Protein AF-A0A5J6Z3A4-F1 (afdb_monomer)

Sequence (176 aa):
MLNGNFHPLHFLWVVFILVLIPTVVVYILINRLPDEKGNNSRLSYRDPIVSFLLGLLSAAVWLSWSPRSNIETFFLRGAPNNFPEWQIICCGIFLIIGSSIIAYVNSESVKESLIISLLTGSGFSAAFAVDASFGTSSQEGIGVVFAFAGVTLLCIPLNLLSVAIRRIANRRNPTK

pLDDT: mean 83.87, std 12.37, range [37.44, 96.62]

Foldseek 3Di:
DQPFDQDVVQLVVLLVPQQVVVLVVVLVVLVPDDWDPPDPDDFDPVLLVQLLVLLQVLCCVLFCAAPVGDNVCCNRQNTDPDHDPVSVVVSLVS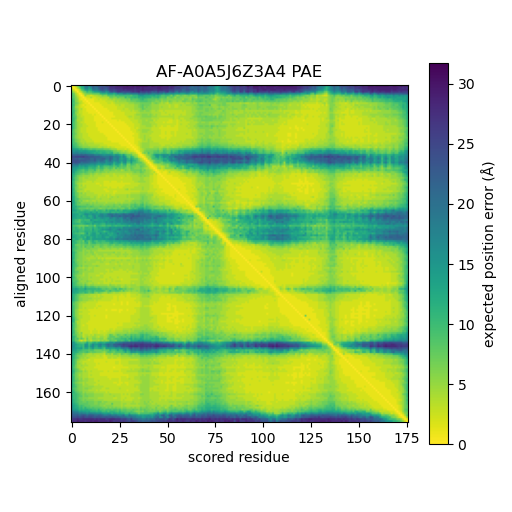NLVSLLVSLLPGPQDLSVSLSSLQSSLSSNLSNLSSRVRRDDDDPSSVVSNCSNVVSSVSNNVSSVVSNVVSVVVCVVCVPD

Solvent-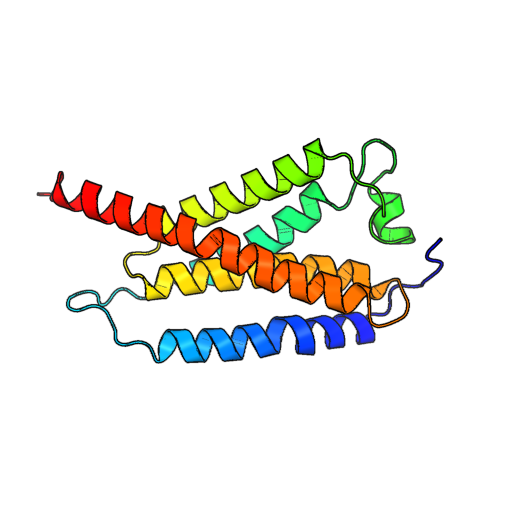accessible surface area (backbone atoms only — not comparable to full-atom values): 9216 Å² total; per-residue (Å²): 134,56,88,35,76,79,36,68,69,56,27,53,50,46,34,45,62,65,30,47,48,54,50,52,53,51,53,51,54,52,70,69,51,82,77,61,90,93,60,86,82,69,76,56,83,60,53,55,52,52,27,20,48,47,20,24,46,35,41,51,70,46,50,39,48,46,103,89,42,59,53,70,52,24,79,68,45,31,54,71,96,72,72,60,68,70,49,56,50,50,33,52,51,51,44,48,51,53,51,24,49,52,18,37,77,67,28,92,47,73,63,47,20,47,51,39,17,46,28,21,7,36,18,29,13,47,41,42,25,57,43,47,19,27,62,86,72,70,63,47,59,50,50,23,45,49,39,26,50,50,42,18,65,59,32,36,64,49,14,48,47,28,32,51,51,47,53,52,51,46,69,75,53,66,82,126

Structure (mmCIF, N/CA/C/O backbone):
data_AF-A0A5J6Z3A4-F1
#
_entry.id   AF-A0A5J6Z3A4-F1
#
loop_
_atom_site.group_PDB
_atom_site.id
_atom_site.type_symbol
_atom_site.label_atom_id
_atom_site.label_alt_id
_atom_site.label_comp_id
_atom_site.label_asym_id
_atom_site.label_entity_id
_atom_site.label_seq_id
_atom_site.pdbx_PDB_ins_code
_atom_site.Cartn_x
_atom_site.Cartn_y
_atom_site.Cartn_z
_atom_site.occupancy
_atom_site.B_iso_or_equiv
_atom_site.auth_seq_id
_atom_site.auth_comp_id
_atom_site.auth_asym_id
_atom_site.auth_atom_id
_atom_site.pdbx_PDB_model_num
ATOM 1 N N . MET A 1 1 ? 21.712 -0.498 -19.661 1.00 37.44 1 MET A N 1
ATOM 2 C CA . MET A 1 1 ? 20.952 0.246 -20.686 1.00 37.44 1 MET A CA 1
ATOM 3 C C . MET A 1 1 ? 19.783 -0.637 -21.083 1.00 37.44 1 MET A C 1
ATOM 5 O O . MET A 1 1 ? 20.014 -1.631 -21.757 1.00 37.44 1 MET A O 1
ATOM 9 N N . LEU A 1 2 ? 18.580 -0.356 -20.577 1.00 46.09 2 LEU A N 1
ATOM 10 C CA . LEU A 1 2 ? 17.362 -1.081 -20.943 1.00 46.09 2 LEU A CA 1
ATOM 11 C C . LEU A 1 2 ? 16.874 -0.529 -22.292 1.00 46.09 2 LEU A C 1
ATOM 13 O O . LEU A 1 2 ? 16.295 0.549 -22.359 1.00 46.09 2 LEU A O 1
ATOM 17 N N . ASN A 1 3 ? 17.205 -1.227 -23.379 1.00 47.31 3 ASN A N 1
ATOM 18 C CA . ASN A 1 3 ? 16.565 -1.048 -24.683 1.00 47.31 3 ASN A CA 1
ATOM 19 C C . ASN A 1 3 ? 15.388 -2.030 -24.736 1.00 47.31 3 ASN A C 1
ATOM 21 O O . ASN A 1 3 ? 15.521 -3.116 -25.295 1.00 47.31 3 ASN A O 1
ATOM 25 N N . GLY A 1 4 ? 14.272 -1.691 -24.098 1.00 56.97 4 GLY A N 1
ATOM 26 C CA . GLY A 1 4 ? 13.073 -2.524 -24.092 1.00 56.97 4 GLY A CA 1
ATOM 27 C C . GLY A 1 4 ? 11.859 -1.686 -24.448 1.00 56.97 4 GLY A C 1
ATOM 28 O O . GLY A 1 4 ? 11.560 -0.713 -23.763 1.00 56.97 4 GLY A O 1
ATOM 29 N N . ASN A 1 5 ? 11.163 -2.044 -25.527 1.00 71.38 5 ASN A N 1
ATOM 30 C CA . ASN A 1 5 ? 9.813 -1.534 -25.759 1.00 71.38 5 ASN A CA 1
ATOM 31 C C . ASN A 1 5 ? 8.930 -1.969 -24.579 1.00 71.38 5 ASN A C 1
ATOM 33 O O . ASN A 1 5 ? 9.046 -3.104 -24.128 1.00 71.38 5 ASN A O 1
ATOM 37 N N . PHE A 1 6 ? 8.040 -1.103 -24.091 1.00 76.31 6 PHE A N 1
ATOM 38 C CA . PHE A 1 6 ? 7.112 -1.471 -23.018 1.00 76.31 6 PHE A CA 1
ATOM 39 C C . PHE A 1 6 ? 6.302 -2.721 -23.405 1.00 76.31 6 PHE A C 1
ATOM 41 O O . PHE A 1 6 ? 5.645 -2.740 -24.450 1.00 76.31 6 PHE A O 1
ATOM 48 N N . HIS A 1 7 ? 6.331 -3.758 -22.564 1.00 82.56 7 HIS A N 1
ATOM 49 C CA . HIS A 1 7 ? 5.622 -5.014 -22.808 1.00 82.56 7 HIS A CA 1
ATOM 50 C C . HIS A 1 7 ? 4.308 -5.078 -22.000 1.00 82.56 7 HIS A C 1
ATOM 52 O O . HIS A 1 7 ? 4.308 -5.562 -20.866 1.00 82.56 7 HIS A O 1
ATOM 58 N N . PRO A 1 8 ? 3.150 -4.665 -22.562 1.00 82.56 8 PRO A N 1
ATOM 59 C CA . PRO A 1 8 ? 1.899 -4.535 -21.805 1.00 82.56 8 PRO A CA 1
ATOM 60 C C . PRO A 1 8 ? 1.376 -5.868 -21.259 1.00 82.56 8 PRO A C 1
ATOM 62 O O . PRO A 1 8 ? 0.814 -5.918 -20.170 1.00 82.56 8 PRO A O 1
ATOM 65 N N . LEU A 1 9 ? 1.575 -6.969 -21.987 1.00 85.25 9 LEU A N 1
ATOM 66 C CA . LEU A 1 9 ? 1.166 -8.291 -21.515 1.00 85.25 9 LEU A CA 1
ATOM 67 C C . LEU A 1 9 ? 2.023 -8.750 -20.325 1.00 85.25 9 LEU A C 1
ATOM 69 O O . LEU A 1 9 ? 1.495 -9.344 -19.390 1.00 85.25 9 LEU A O 1
ATOM 73 N N . HIS A 1 10 ? 3.325 -8.445 -20.341 1.00 83.75 10 HIS A N 1
ATOM 74 C CA . HIS A 1 10 ? 4.226 -8.747 -19.229 1.00 83.75 10 HIS A CA 1
ATOM 75 C C . HIS A 1 10 ? 3.849 -7.924 -17.994 1.00 83.75 10 HIS A C 1
ATOM 77 O O . HIS A 1 10 ? 3.689 -8.493 -16.919 1.00 83.75 10 HIS A O 1
ATOM 83 N N . PHE A 1 11 ? 3.578 -6.626 -18.173 1.00 85.38 11 PHE A N 1
ATOM 84 C CA . PHE A 1 11 ? 3.047 -5.752 -17.126 1.00 85.38 11 PHE A CA 1
ATOM 85 C C . PHE A 1 11 ? 1.804 -6.343 -16.452 1.00 85.38 11 PHE A C 1
ATOM 87 O O . PHE A 1 11 ? 1.770 -6.506 -15.232 1.00 85.38 11 PHE A O 1
ATOM 94 N N . LEU A 1 12 ? 0.795 -6.713 -17.250 1.00 88.19 12 LEU A N 1
ATOM 95 C CA . LEU A 1 12 ? -0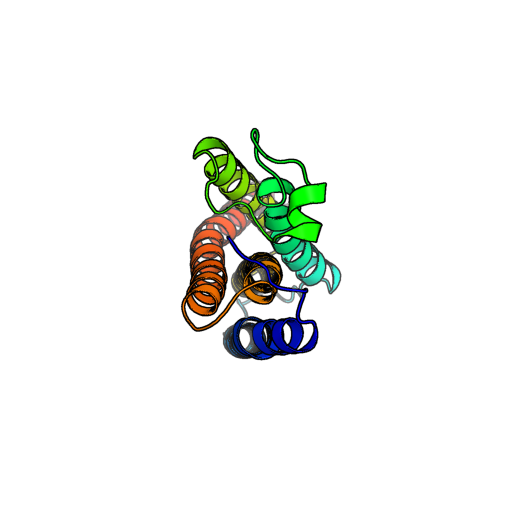.450 -7.284 -16.733 1.00 88.19 12 LEU A CA 1
ATOM 96 C C . LEU A 1 12 ? -0.202 -8.582 -15.960 1.00 88.19 12 LEU A C 1
ATOM 98 O O . LEU A 1 12 ? -0.787 -8.771 -14.896 1.00 88.19 12 LEU A O 1
ATOM 102 N N . TRP A 1 13 ? 0.688 -9.449 -16.449 1.00 88.25 13 TRP A N 1
ATOM 103 C CA . TRP A 1 13 ? 1.049 -10.689 -15.760 1.00 88.25 13 TRP A CA 1
ATOM 104 C C . TRP A 1 13 ? 1.783 -10.453 -14.440 1.00 88.25 13 TRP A C 1
ATOM 106 O O . TRP A 1 13 ? 1.456 -11.098 -13.444 1.00 88.25 13 TRP A O 1
ATOM 116 N N . VAL A 1 14 ? 2.736 -9.520 -14.406 1.00 87.25 14 VAL A N 1
ATOM 117 C CA . VAL A 1 14 ? 3.483 -9.164 -13.192 1.00 87.25 14 VAL A CA 1
ATOM 118 C C . VAL A 1 14 ? 2.540 -8.581 -12.142 1.00 87.25 14 VAL A C 1
ATOM 120 O O . VAL A 1 14 ? 2.539 -9.045 -11.003 1.00 87.25 14 VAL A O 1
ATOM 123 N N . VAL A 1 15 ? 1.682 -7.628 -12.522 1.00 89.69 15 VAL A N 1
ATOM 124 C CA . VAL A 1 15 ? 0.666 -7.063 -11.619 1.00 89.69 15 VAL A CA 1
ATOM 125 C C . VAL A 1 15 ? -0.289 -8.153 -11.136 1.00 89.69 15 VAL A C 1
ATOM 127 O O . VAL A 1 15 ? -0.578 -8.236 -9.944 1.00 89.69 15 VAL A O 1
ATOM 130 N N . PHE A 1 16 ? -0.761 -9.022 -12.029 1.00 90.19 16 PHE A N 1
ATOM 131 C CA . PHE A 1 16 ? -1.693 -10.083 -11.665 1.00 90.19 16 PHE A CA 1
ATOM 132 C C . PHE A 1 16 ? -1.083 -11.063 -10.651 1.00 90.19 16 PHE A C 1
ATOM 134 O O . PHE A 1 16 ? -1.670 -11.302 -9.595 1.00 90.19 16 PHE A O 1
ATOM 141 N N . ILE A 1 17 ? 0.109 -11.596 -10.936 1.00 91.00 17 ILE A N 1
ATOM 142 C CA . ILE A 1 17 ? 0.739 -12.635 -10.111 1.00 91.00 17 ILE A CA 1
ATOM 143 C C . ILE A 1 17 ? 1.329 -12.060 -8.823 1.00 91.00 17 ILE A C 1
ATOM 145 O O . ILE A 1 17 ? 1.138 -12.648 -7.761 1.00 91.00 17 ILE A O 1
ATOM 149 N N . LEU A 1 18 ? 2.063 -10.947 -8.897 1.00 91.06 18 LEU A N 1
ATOM 150 C CA . LEU A 1 18 ? 2.862 -10.451 -7.770 1.00 91.06 18 LEU A CA 1
ATOM 151 C C . LEU A 1 18 ? 2.144 -9.402 -6.922 1.00 91.06 18 LEU A C 1
ATOM 153 O O . LEU A 1 18 ? 2.545 -9.181 -5.783 1.00 91.06 18 LEU A O 1
ATOM 157 N N . VAL A 1 19 ? 1.083 -8.776 -7.440 1.00 92.44 19 VAL A N 1
ATOM 158 C CA . VAL A 1 19 ? 0.333 -7.746 -6.708 1.00 92.44 19 VAL A CA 1
ATOM 159 C C . VAL A 1 19 ? -1.079 -8.225 -6.402 1.00 92.44 19 VAL A C 1
ATOM 161 O O . VAL A 1 19 ? -1.452 -8.316 -5.233 1.00 92.44 19 VAL A O 1
ATOM 164 N N . LEU A 1 20 ? -1.869 -8.576 -7.420 1.00 93.00 20 LEU A N 1
ATOM 165 C CA . LEU A 1 20 ? -3.294 -8.858 -7.246 1.00 93.00 20 LEU A CA 1
ATOM 166 C C . LEU A 1 20 ? -3.539 -10.137 -6.438 1.00 93.00 20 LEU A C 1
ATOM 168 O O . LEU A 1 20 ? -4.283 -10.088 -5.460 1.00 93.00 20 LEU A O 1
ATOM 172 N N . ILE A 1 21 ? -2.904 -11.260 -6.800 1.00 93.75 21 ILE A N 1
ATOM 173 C CA . ILE A 1 21 ? -3.084 -12.532 -6.080 1.00 93.75 21 ILE A CA 1
ATOM 174 C C . ILE A 1 21 ? -2.695 -12.394 -4.594 1.00 93.75 21 ILE A C 1
ATOM 176 O O . ILE A 1 21 ? -3.545 -12.688 -3.748 1.00 93.75 21 ILE A O 1
ATOM 180 N N . PRO A 1 22 ? -1.492 -11.901 -4.225 1.00 93.81 22 PRO A N 1
ATOM 181 C CA . PRO A 1 22 ? -1.126 -11.710 -2.823 1.00 93.81 22 PRO A CA 1
ATOM 182 C C . PRO A 1 22 ? -2.062 -10.748 -2.094 1.00 93.81 22 PRO A C 1
ATOM 184 O O . PRO A 1 22 ? -2.465 -11.030 -0.967 1.00 93.81 22 PRO A O 1
ATOM 187 N N . THR A 1 23 ? -2.471 -9.653 -2.746 1.00 95.12 23 THR A N 1
ATOM 188 C CA . THR A 1 23 ? -3.419 -8.694 -2.163 1.00 95.12 23 THR A CA 1
ATOM 189 C C . THR A 1 23 ? -4.749 -9.364 -1.842 1.00 95.12 23 THR A C 1
ATOM 191 O O . THR A 1 23 ? -5.234 -9.235 -0.724 1.00 95.12 23 THR A O 1
ATOM 194 N N . VAL A 1 24 ? -5.325 -10.128 -2.774 1.00 95.25 24 VAL A N 1
ATOM 195 C CA . VAL A 1 24 ? -6.598 -10.833 -2.559 1.00 95.25 24 VAL A CA 1
ATOM 196 C C . VAL A 1 24 ? -6.466 -11.881 -1.455 1.00 95.25 24 VAL A C 1
ATOM 198 O O . VAL A 1 24 ? -7.322 -11.940 -0.573 1.00 95.25 24 VAL A O 1
ATOM 201 N N . VAL A 1 25 ? -5.389 -12.673 -1.454 1.00 95.44 25 VAL A N 1
ATOM 202 C CA . VAL A 1 25 ? -5.146 -13.690 -0.418 1.00 95.44 25 VAL A CA 1
ATOM 203 C C . VAL A 1 25 ? -5.063 -13.041 0.963 1.00 95.44 25 VAL A C 1
ATOM 205 O O . VAL A 1 25 ? -5.803 -13.432 1.866 1.00 95.44 25 VAL A O 1
ATOM 208 N N . VAL A 1 26 ? -4.225 -12.016 1.133 1.00 94.19 26 VAL A N 1
ATOM 209 C CA . VAL A 1 26 ? -4.063 -11.330 2.424 1.00 94.19 26 VAL A CA 1
ATOM 210 C C . VAL A 1 26 ? -5.343 -10.592 2.820 1.00 94.19 26 VAL A C 1
ATOM 212 O O . VAL A 1 26 ? -5.737 -10.643 3.981 1.00 94.19 26 VAL A O 1
ATOM 215 N N . TYR A 1 27 ? -6.053 -9.978 1.873 1.00 93.81 27 TYR A N 1
ATOM 216 C CA . TYR A 1 27 ? -7.340 -9.330 2.127 1.00 93.81 27 TYR A CA 1
ATOM 217 C C . TYR A 1 27 ? -8.394 -10.320 2.643 1.00 93.81 27 TYR A C 1
ATOM 219 O O . TYR A 1 27 ? -9.120 -10.020 3.594 1.00 93.81 27 TYR A O 1
ATOM 227 N N . ILE A 1 28 ? -8.468 -11.521 2.059 1.00 94.38 28 ILE A N 1
ATOM 228 C CA . ILE A 1 28 ? -9.342 -12.592 2.551 1.00 94.38 28 ILE A CA 1
ATOM 229 C C . ILE A 1 28 ? -8.922 -12.999 3.964 1.00 94.38 28 ILE A C 1
ATOM 231 O O . ILE A 1 28 ? -9.783 -13.092 4.834 1.00 94.38 28 ILE A O 1
ATOM 235 N N . LEU A 1 29 ? -7.624 -13.196 4.218 1.00 94.00 29 LEU A N 1
ATOM 236 C CA . LEU A 1 29 ? -7.115 -13.557 5.546 1.00 94.00 29 LEU A CA 1
ATOM 237 C C . LEU A 1 29 ? -7.454 -12.498 6.603 1.00 94.00 29 LEU A C 1
ATOM 239 O O . LEU A 1 29 ? -7.926 -12.850 7.681 1.00 94.00 29 LEU A O 1
ATOM 243 N N . ILE A 1 30 ? -7.301 -11.210 6.284 1.00 92.25 30 ILE A N 1
ATOM 244 C CA . ILE A 1 30 ? -7.675 -10.107 7.179 1.00 92.25 30 ILE A CA 1
ATOM 245 C C . ILE A 1 30 ? -9.179 -10.142 7.477 1.00 92.25 30 ILE A C 1
ATOM 247 O O . ILE A 1 30 ? -9.582 -10.001 8.627 1.00 92.25 30 ILE A O 1
ATOM 251 N N . ASN A 1 31 ? -10.025 -10.391 6.474 1.00 89.75 31 ASN A N 1
ATOM 252 C CA . ASN A 1 31 ? -11.475 -10.481 6.673 1.00 89.75 31 A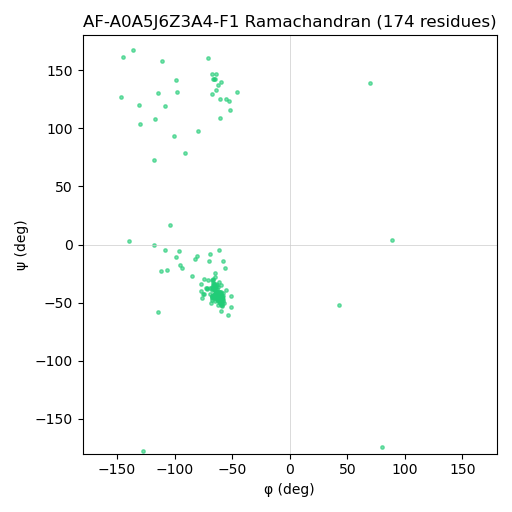SN A CA 1
ATOM 253 C C . ASN A 1 31 ? -11.936 -11.728 7.440 1.00 89.75 31 ASN A C 1
ATOM 255 O O . ASN A 1 31 ? -13.081 -11.763 7.886 1.00 89.75 31 ASN A O 1
ATOM 259 N N . ARG A 1 32 ? -11.072 -12.737 7.604 1.00 90.69 32 ARG A N 1
ATOM 260 C CA . ARG A 1 32 ? -11.325 -13.901 8.468 1.00 90.69 32 ARG A CA 1
ATOM 261 C C . ARG A 1 32 ? -11.005 -13.627 9.938 1.00 90.69 32 ARG A C 1
ATOM 263 O O . ARG A 1 32 ? -11.385 -14.440 10.778 1.00 90.69 32 ARG A O 1
ATOM 270 N N . LEU A 1 33 ? -10.316 -12.527 10.254 1.00 88.19 33 LEU A N 1
ATOM 271 C CA . LEU A 1 33 ? -10.072 -12.131 11.638 1.00 88.19 33 LEU A CA 1
ATOM 272 C C . LEU A 1 33 ? -11.399 -11.758 12.318 1.00 88.19 33 LEU A C 1
ATOM 274 O O . LEU A 1 33 ? -12.263 -11.158 11.674 1.00 88.19 33 LEU A O 1
ATOM 278 N N . PRO A 1 34 ? -11.575 -12.106 13.606 1.00 83.75 34 PRO A N 1
ATOM 279 C CA . PRO A 1 34 ? -12.781 -11.762 14.344 1.00 83.75 34 PRO A CA 1
ATOM 280 C C . PRO A 1 34 ? -12.927 -10.242 14.448 1.00 83.75 34 PRO A C 1
ATOM 282 O O . PRO A 1 34 ? -11.955 -9.535 14.723 1.00 83.75 34 PRO A O 1
ATOM 285 N N . ASP A 1 35 ? -14.147 -9.749 14.250 1.00 80.88 35 ASP A N 1
ATOM 286 C CA . ASP A 1 35 ? -14.438 -8.327 14.407 1.00 80.88 35 ASP A CA 1
ATOM 287 C C . ASP A 1 35 ? -14.255 -7.900 15.877 1.00 80.88 35 ASP A C 1
ATOM 289 O O . ASP A 1 35 ? -14.558 -8.642 16.820 1.00 80.88 35 ASP A O 1
ATOM 293 N N . GLU A 1 36 ? -13.737 -6.689 16.089 1.00 78.69 36 GLU A N 1
ATOM 294 C CA . GLU A 1 36 ? -13.584 -6.132 17.433 1.00 78.69 36 GLU A CA 1
ATOM 295 C C . GLU A 1 36 ? -14.967 -5.855 18.047 1.00 78.69 36 GLU A C 1
ATOM 297 O O . GLU A 1 36 ? -15.825 -5.207 17.442 1.00 78.69 36 GLU A O 1
ATOM 302 N N . LYS A 1 37 ? -15.193 -6.338 19.278 1.00 66.50 37 LYS A N 1
ATOM 303 C CA . LYS A 1 37 ? -16.466 -6.153 19.994 1.00 66.50 37 LYS A CA 1
ATOM 304 C C . LYS A 1 37 ? -16.853 -4.672 20.046 1.00 66.50 37 LYS A C 1
ATOM 306 O O . LYS A 1 37 ? -16.114 -3.858 20.593 1.00 66.50 37 LYS A O 1
ATOM 311 N N . GLY A 1 38 ? -18.048 -4.362 19.546 1.00 62.75 38 GLY A N 1
ATOM 312 C CA . GLY A 1 38 ? -18.629 -3.019 19.591 1.00 62.75 38 GLY A CA 1
ATOM 313 C C . GLY A 1 38 ? -18.281 -2.126 18.402 1.00 62.75 38 GLY A C 1
ATOM 314 O O . GLY A 1 38 ? -18.704 -0.975 18.404 1.00 62.75 38 GLY A O 1
ATOM 315 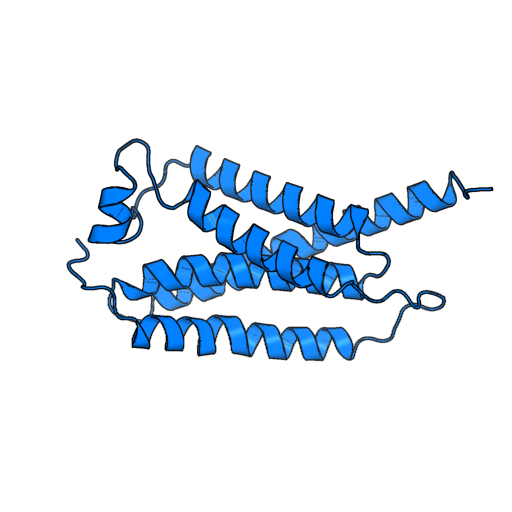N N . ASN A 1 39 ? -17.565 -2.635 17.394 1.00 62.88 39 ASN A N 1
ATOM 316 C CA . ASN A 1 39 ? -17.256 -1.867 16.198 1.00 62.88 39 ASN A CA 1
ATOM 317 C C . ASN A 1 39 ? -17.885 -2.508 14.954 1.00 62.88 39 ASN A C 1
ATOM 319 O O . ASN A 1 39 ? -17.459 -3.567 14.507 1.00 62.88 39 ASN A O 1
ATOM 323 N N . ASN A 1 40 ? -18.930 -1.869 14.423 1.00 59.69 40 ASN A N 1
ATOM 324 C CA . ASN A 1 40 ? -19.626 -2.288 13.199 1.00 59.69 40 ASN A CA 1
ATOM 325 C C . ASN A 1 40 ? -19.244 -1.394 12.005 1.00 59.69 40 ASN A C 1
ATOM 327 O O . ASN A 1 40 ? -19.965 -1.338 11.005 1.00 59.69 40 ASN A O 1
ATOM 331 N N . SER A 1 41 ? -18.138 -0.652 12.134 1.00 64.75 41 SER A N 1
ATOM 332 C CA . SER A 1 41 ? -17.617 0.198 11.076 1.00 64.75 41 SER A CA 1
ATOM 333 C C . SER A 1 41 ? -17.189 -0.673 9.895 1.00 64.75 41 SER A C 1
ATOM 335 O O . SER A 1 41 ? -16.556 -1.721 10.040 1.00 64.75 41 SER A O 1
ATOM 337 N N . ARG A 1 42 ? -17.607 -0.263 8.701 1.00 68.44 42 ARG A N 1
ATOM 338 C CA . ARG A 1 42 ? -17.078 -0.783 7.446 1.00 68.44 42 ARG A CA 1
ATOM 339 C C . ARG A 1 42 ? -16.359 0.374 6.778 1.00 68.44 42 ARG A C 1
ATOM 341 O O . ARG A 1 42 ? -16.967 1.430 6.610 1.00 68.44 42 ARG A O 1
ATOM 348 N N . LEU A 1 43 ? -15.119 0.145 6.349 1.00 74.75 43 LEU A N 1
ATOM 349 C CA . LEU A 1 43 ? -14.420 1.036 5.423 1.00 74.75 43 LEU A CA 1
ATOM 350 C C . LEU A 1 43 ? -15.353 1.416 4.272 1.00 74.75 43 LEU A C 1
ATOM 352 O O . LEU A 1 43 ? -15.979 0.549 3.648 1.00 74.75 43 LEU A O 1
ATOM 356 N N . SER A 1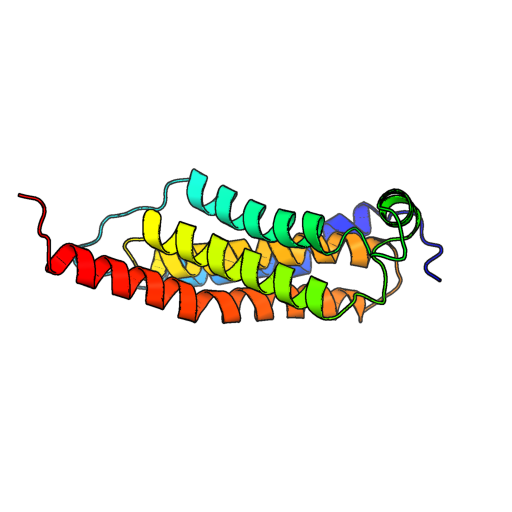 44 ? -15.421 2.710 3.975 1.00 84.44 44 SER A N 1
ATOM 357 C CA . SER A 1 44 ? -16.090 3.169 2.767 1.00 84.44 44 SER A CA 1
ATOM 358 C C . SER A 1 44 ? -15.331 2.622 1.564 1.00 84.44 44 SER A C 1
ATOM 360 O O . SER A 1 44 ? -14.108 2.524 1.597 1.00 84.44 44 SER A O 1
ATOM 362 N N . TYR A 1 45 ? -16.015 2.313 0.459 1.00 83.38 45 TYR A N 1
ATOM 363 C CA . TYR A 1 45 ? -15.358 1.833 -0.768 1.00 83.38 45 TYR A CA 1
ATOM 364 C C . TYR A 1 45 ? -14.286 2.805 -1.297 1.00 83.38 45 TYR A C 1
ATOM 366 O O . TYR A 1 45 ? -13.414 2.408 -2.066 1.00 83.38 45 TYR A O 1
ATOM 374 N N . ARG A 1 46 ? -14.349 4.081 -0.888 1.00 87.94 46 ARG A N 1
ATOM 375 C CA . ARG A 1 46 ? -13.394 5.128 -1.262 1.00 87.94 46 ARG A CA 1
ATOM 376 C C . ARG A 1 46 ? -12.038 4.952 -0.594 1.00 87.94 46 ARG A C 1
ATOM 378 O O . ARG A 1 46 ? -11.028 5.191 -1.243 1.00 87.94 46 ARG A O 1
ATOM 385 N N . ASP A 1 47 ? -11.997 4.518 0.659 1.00 88.12 47 ASP A N 1
ATOM 386 C CA . A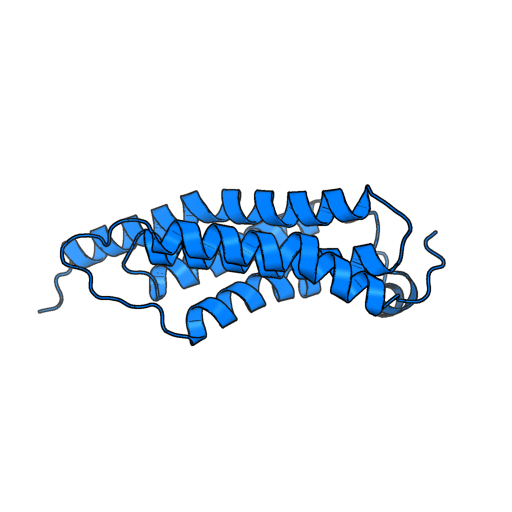SP A 1 47 ? -10.755 4.499 1.434 1.00 88.12 47 ASP A CA 1
ATOM 387 C C . ASP A 1 47 ? -9.752 3.472 0.877 1.00 88.12 47 ASP A C 1
ATOM 389 O O . ASP A 1 47 ? -8.611 3.859 0.628 1.00 88.12 47 ASP A O 1
ATOM 393 N N . PRO A 1 48 ? -10.158 2.226 0.536 1.00 88.00 48 PRO A N 1
ATOM 394 C CA . PRO A 1 48 ? -9.333 1.283 -0.217 1.00 88.00 48 PRO A CA 1
ATOM 395 C C . PRO A 1 48 ? -8.735 1.864 -1.503 1.00 88.00 48 PRO A C 1
ATOM 397 O O . PRO A 1 48 ? -7.552 1.671 -1.787 1.00 88.00 48 PRO A O 1
ATOM 400 N N . ILE A 1 49 ? -9.549 2.590 -2.277 1.00 93.06 49 ILE A N 1
ATOM 401 C CA . ILE A 1 49 ? -9.132 3.193 -3.549 1.00 93.06 49 ILE A CA 1
ATOM 402 C C . ILE A 1 49 ? -8.099 4.287 -3.289 1.00 93.06 49 ILE A C 1
ATOM 404 O O . ILE A 1 49 ? -7.067 4.329 -3.953 1.00 93.06 49 ILE A O 1
ATOM 408 N N . VAL A 1 50 ? -8.343 5.151 -2.303 1.00 93.62 50 VAL A N 1
ATOM 409 C CA . VAL A 1 50 ? -7.423 6.233 -1.943 1.00 93.62 50 VAL A CA 1
ATOM 410 C C . VAL A 1 50 ? -6.099 5.673 -1.422 1.00 93.62 50 VAL A C 1
ATOM 412 O O . VAL A 1 50 ? -5.053 6.179 -1.812 1.00 93.62 50 VAL A O 1
ATOM 415 N N . SER A 1 51 ? -6.107 4.611 -0.612 1.00 93.56 51 SER A N 1
ATOM 416 C CA . SER A 1 51 ? -4.879 3.951 -0.144 1.00 93.56 51 SER A CA 1
ATOM 417 C C . SER A 1 51 ? -4.070 3.355 -1.292 1.00 93.56 51 SER A C 1
ATOM 419 O O . SER A 1 51 ? -2.863 3.581 -1.381 1.00 93.56 51 SER A O 1
ATOM 421 N N . PHE A 1 52 ? -4.736 2.653 -2.213 1.00 94.50 52 PHE A N 1
ATOM 422 C CA . PHE A 1 52 ? -4.088 2.129 -3.413 1.00 94.50 52 PHE A CA 1
ATOM 423 C C . PHE A 1 52 ? -3.472 3.252 -4.258 1.00 94.50 52 PHE A C 1
ATOM 425 O O . PHE A 1 52 ? -2.294 3.195 -4.612 1.00 94.50 52 PHE A O 1
ATOM 432 N N . LEU A 1 53 ? -4.244 4.306 -4.540 1.00 95.50 53 LEU A N 1
ATOM 433 C CA . LEU A 1 53 ? -3.771 5.449 -5.319 1.00 95.50 53 LEU A CA 1
ATOM 434 C C . LEU A 1 53 ? -2.637 6.192 -4.617 1.00 95.50 53 LEU A C 1
ATOM 436 O O . LEU A 1 53 ? -1.698 6.604 -5.285 1.00 95.50 53 LEU A O 1
ATOM 440 N N . LEU A 1 54 ? -2.676 6.334 -3.292 1.00 95.50 54 LEU A N 1
ATOM 441 C CA . LEU A 1 54 ? -1.585 6.936 -2.535 1.00 95.50 54 LEU A CA 1
ATOM 442 C C . LEU A 1 54 ? -0.288 6.148 -2.737 1.00 95.50 54 LEU A C 1
ATOM 444 O O . LEU A 1 54 ? 0.740 6.753 -3.032 1.00 95.50 54 LEU A O 1
ATOM 448 N N . GLY A 1 55 ? -0.331 4.820 -2.610 1.00 93.31 55 GLY A N 1
ATOM 449 C CA . GLY A 1 55 ? 0.833 3.970 -2.859 1.00 93.31 55 GLY A CA 1
ATOM 450 C C . GLY A 1 55 ? 1.361 4.129 -4.286 1.00 93.31 55 GLY A C 1
ATOM 451 O O . GLY A 1 55 ? 2.541 4.418 -4.485 1.00 93.31 55 GLY A O 1
ATOM 452 N N . LEU A 1 56 ? 0.469 4.020 -5.273 1.00 92.62 56 LEU A N 1
ATOM 453 C CA . LEU A 1 56 ? 0.805 4.125 -6.694 1.00 92.62 56 LEU A CA 1
ATOM 454 C C . LEU A 1 56 ? 1.414 5.489 -7.043 1.00 92.62 56 LEU A C 1
ATOM 456 O O . LEU A 1 56 ? 2.480 5.567 -7.653 1.00 92.62 56 LEU A O 1
ATOM 460 N N . LEU A 1 57 ? 0.749 6.571 -6.636 1.00 92.50 57 LEU A N 1
ATOM 461 C CA . LEU A 1 57 ? 1.164 7.936 -6.940 1.00 92.50 57 LEU A CA 1
ATOM 462 C C . LEU A 1 57 ? 2.416 8.338 -6.171 1.00 92.50 57 LEU A C 1
ATOM 464 O O . LEU A 1 57 ? 3.200 9.114 -6.698 1.00 92.50 57 LEU A O 1
ATOM 468 N N . SER A 1 58 ? 2.654 7.806 -4.971 1.00 91.69 58 SER A N 1
ATOM 469 C CA . SER A 1 58 ? 3.899 8.082 -4.243 1.00 91.69 58 SER A CA 1
ATOM 470 C C . SER A 1 58 ? 5.107 7.597 -5.040 1.00 91.69 58 SER A C 1
ATOM 472 O O . SER A 1 58 ? 6.027 8.371 -5.288 1.00 91.69 58 SER A O 1
ATOM 474 N N . ALA A 1 59 ? 5.072 6.352 -5.522 1.00 87.75 59 ALA A N 1
ATOM 475 C CA . ALA A 1 59 ? 6.118 5.825 -6.390 1.00 87.75 59 ALA A CA 1
ATOM 476 C C . ALA A 1 59 ? 6.174 6.574 -7.729 1.00 87.75 59 ALA A C 1
ATOM 478 O O . ALA A 1 59 ? 7.250 6.975 -8.159 1.00 87.75 59 ALA A O 1
ATOM 479 N N . ALA A 1 60 ? 5.029 6.824 -8.369 1.00 86.12 60 ALA A N 1
ATOM 480 C CA . ALA A 1 60 ? 5.003 7.506 -9.658 1.00 86.12 60 ALA A CA 1
ATOM 481 C C . ALA A 1 60 ? 5.513 8.953 -9.571 1.00 86.12 60 ALA A C 1
ATOM 483 O O . ALA A 1 60 ? 6.223 9.397 -10.458 1.00 86.12 60 ALA A O 1
ATOM 484 N N . VAL A 1 61 ? 5.200 9.705 -8.516 1.00 87.75 61 VAL A N 1
ATOM 485 C CA . VAL A 1 61 ? 5.635 11.104 -8.366 1.00 87.75 61 VAL A CA 1
ATOM 486 C C . VAL A 1 61 ? 7.093 11.182 -7.943 1.00 87.75 61 VAL A C 1
ATOM 488 O O . VAL A 1 61 ? 7.818 12.041 -8.435 1.00 87.75 61 VAL A O 1
ATOM 491 N N . TRP A 1 62 ? 7.537 10.303 -7.045 1.00 86.75 62 TRP A N 1
ATOM 492 C CA . TRP A 1 62 ? 8.882 10.390 -6.492 1.00 86.75 62 TRP A CA 1
ATOM 493 C C . TRP A 1 62 ? 9.921 9.564 -7.226 1.00 86.75 62 TRP A C 1
ATOM 495 O O . TRP A 1 62 ? 11.083 9.870 -7.050 1.00 86.75 62 TRP A O 1
ATOM 505 N N . LEU A 1 63 ? 9.576 8.540 -8.007 1.00 82.00 63 LEU A N 1
ATOM 506 C CA . LEU A 1 63 ? 10.556 7.644 -8.645 1.00 82.00 63 LEU A CA 1
ATOM 507 C C . LEU A 1 63 ? 10.500 7.677 -10.182 1.00 82.00 63 LEU A C 1
ATOM 509 O O . LEU A 1 63 ? 11.293 7.012 -10.840 1.00 82.00 63 LEU A O 1
ATOM 513 N N . SER A 1 64 ? 9.611 8.476 -10.781 1.00 78.69 64 SER A N 1
ATOM 514 C CA . SER A 1 64 ? 9.555 8.651 -12.246 1.00 78.69 64 SER A CA 1
ATOM 515 C C . SER A 1 64 ? 10.588 9.623 -12.812 1.00 78.69 64 SER A C 1
ATOM 517 O O . SER A 1 64 ? 10.745 9.730 -14.025 1.00 78.69 64 SER A O 1
ATOM 519 N N . TRP A 1 65 ? 11.291 10.362 -11.963 1.00 76.94 65 TRP A N 1
ATOM 520 C CA . TRP A 1 65 ? 12.264 11.364 -12.386 1.00 76.94 65 TRP A CA 1
ATOM 521 C C . TRP A 1 65 ? 13.523 11.265 -11.536 1.00 76.94 65 TRP A C 1
ATOM 523 O O . TRP A 1 65 ? 13.547 10.595 -10.510 1.00 76.94 65 TRP A O 1
ATOM 533 N N . SER A 1 66 ? 14.596 11.925 -11.953 1.00 72.75 66 SER A N 1
ATOM 534 C CA . SER A 1 66 ? 15.752 12.153 -11.086 1.00 72.75 66 SER A CA 1
ATOM 535 C C . SER A 1 66 ? 16.352 13.525 -11.395 1.00 72.75 66 SER A C 1
ATOM 537 O O . SER A 1 66 ? 16.139 14.044 -12.491 1.00 72.75 66 SER A O 1
ATOM 539 N N . PRO A 1 67 ? 17.171 14.115 -10.508 1.00 69.62 67 PRO A N 1
ATOM 540 C CA . PRO A 1 67 ? 17.849 15.383 -10.796 1.00 69.62 67 PRO A CA 1
ATOM 541 C C . PRO A 1 67 ? 18.751 15.355 -12.039 1.00 69.62 67 PRO A C 1
ATOM 543 O O . PRO A 1 67 ? 19.183 16.403 -12.508 1.00 69.62 67 PRO A O 1
ATOM 546 N N . ARG A 1 68 ? 19.075 14.161 -12.556 1.00 65.62 68 ARG A N 1
ATOM 547 C CA . ARG A 1 68 ? 19.921 13.953 -13.739 1.00 65.62 68 ARG A CA 1
ATOM 548 C C . ARG A 1 68 ? 19.139 13.467 -14.965 1.00 65.62 68 ARG A C 1
ATOM 550 O O . ARG A 1 68 ? 19.736 13.324 -16.028 1.00 65.62 68 ARG A O 1
ATOM 557 N N . SER A 1 69 ? 17.837 13.191 -14.843 1.00 64.25 69 SER A N 1
ATOM 558 C CA . SER A 1 69 ? 17.011 12.637 -15.923 1.00 64.25 69 SER A CA 1
ATOM 559 C C . SER A 1 69 ? 15.569 13.145 -15.864 1.00 64.25 69 SER A C 1
ATOM 561 O O . SER A 1 69 ? 14.888 12.981 -14.852 1.00 64.25 69 SER A O 1
ATOM 563 N N . ASN A 1 70 ? 15.085 13.690 -16.981 1.00 70.44 70 ASN A N 1
ATOM 564 C CA . ASN A 1 70 ? 13.699 14.134 -17.127 1.00 70.44 70 ASN A CA 1
ATOM 565 C C . ASN A 1 70 ? 12.706 12.964 -17.200 1.00 70.44 70 ASN A C 1
ATOM 567 O O . ASN A 1 70 ? 13.067 11.840 -17.548 1.00 70.44 70 ASN A O 1
ATOM 571 N N . ILE A 1 71 ? 11.432 13.264 -16.936 1.00 68.06 71 ILE A N 1
ATOM 572 C CA . ILE A 1 71 ? 10.328 12.292 -16.975 1.00 68.06 71 ILE A CA 1
ATOM 573 C C . ILE A 1 71 ? 10.063 11.731 -18.382 1.00 68.06 71 ILE A C 1
ATOM 575 O O . ILE A 1 71 ? 9.577 10.619 -18.538 1.00 68.06 71 ILE A O 1
ATOM 579 N N . GLU A 1 72 ? 10.435 12.460 -19.433 1.00 69.12 72 GLU A N 1
ATOM 580 C CA . GLU A 1 72 ? 10.373 11.958 -20.811 1.00 69.12 72 GLU A CA 1
ATOM 581 C C . GLU A 1 72 ? 11.300 10.746 -21.004 1.00 69.12 72 GLU A C 1
ATOM 583 O O . GLU A 1 72 ? 10.943 9.764 -21.655 1.00 69.12 72 GLU A O 1
ATOM 588 N N . THR A 1 73 ? 12.459 10.757 -20.341 1.00 69.44 73 THR A N 1
ATOM 589 C CA . THR A 1 73 ? 13.399 9.634 -20.343 1.00 69.44 73 THR A CA 1
ATOM 590 C C . THR A 1 73 ? 12.820 8.408 -19.637 1.00 69.44 73 THR A C 1
ATOM 592 O O . THR A 1 73 ? 13.136 7.292 -20.039 1.00 69.44 73 THR A O 1
ATOM 595 N N . PHE A 1 74 ? 11.948 8.598 -18.640 1.00 70.12 74 PHE A N 1
ATOM 596 C CA . PHE A 1 74 ? 11.251 7.508 -17.952 1.00 70.12 74 PHE A CA 1
ATOM 597 C C . PHE A 1 74 ? 10.305 6.756 -18.890 1.00 70.12 74 PHE A C 1
ATOM 599 O O . PHE A 1 74 ? 10.345 5.531 -18.959 1.00 70.12 74 PHE A O 1
ATOM 606 N N . PHE A 1 75 ? 9.512 7.474 -19.686 1.00 67.38 75 PHE A N 1
ATOM 607 C CA . PHE A 1 75 ? 8.608 6.834 -20.648 1.00 67.38 75 PHE A CA 1
ATOM 608 C C . PHE A 1 75 ? 9.346 6.117 -21.780 1.00 67.38 75 PHE A C 1
ATOM 610 O O . PHE A 1 75 ? 8.851 5.123 -22.306 1.00 67.38 75 PHE A O 1
ATOM 617 N N . LEU A 1 76 ? 10.528 6.612 -22.151 1.00 67.69 76 LEU A N 1
ATOM 618 C CA . LEU A 1 76 ? 11.326 6.036 -23.229 1.00 67.69 76 LEU A CA 1
ATOM 619 C C . LEU A 1 76 ? 12.212 4.867 -22.776 1.00 67.69 76 LEU A C 1
ATOM 621 O O . LEU A 1 76 ? 12.591 4.055 -23.617 1.00 67.69 76 LEU A O 1
ATOM 625 N N . ARG A 1 77 ? 12.618 4.814 -21.499 1.00 65.50 77 ARG A N 1
ATOM 626 C CA . ARG A 1 77 ? 13.686 3.907 -21.030 1.00 65.50 77 ARG A CA 1
ATOM 627 C C . ARG A 1 77 ? 13.442 3.235 -19.672 1.00 65.50 77 ARG A C 1
ATOM 629 O O . ARG A 1 77 ? 14.331 2.515 -19.223 1.00 65.50 77 ARG A O 1
ATOM 636 N N . GLY A 1 78 ? 12.295 3.449 -19.032 1.00 64.75 78 GLY A N 1
ATOM 637 C CA . GLY A 1 78 ? 12.023 2.964 -17.675 1.00 64.75 78 GLY A CA 1
ATOM 638 C C . GLY A 1 78 ? 12.639 3.843 -16.580 1.00 64.75 78 GLY A C 1
ATOM 639 O O . GLY A 1 78 ? 13.181 4.923 -16.848 1.00 64.75 78 GLY A O 1
ATOM 640 N N . ALA A 1 79 ? 12.529 3.404 -15.326 1.00 65.62 79 ALA A N 1
ATOM 641 C CA . ALA A 1 79 ? 12.959 4.177 -14.171 1.00 65.62 79 ALA A CA 1
ATOM 642 C C . ALA A 1 79 ? 14.489 4.361 -14.120 1.00 65.62 79 ALA A C 1
ATOM 644 O O . ALA A 1 79 ? 15.256 3.489 -14.532 1.00 65.62 79 ALA A O 1
ATOM 645 N N . PRO A 1 80 ? 14.984 5.504 -13.609 1.00 65.94 80 PRO A N 1
ATOM 646 C CA . PRO A 1 80 ? 16.411 5.679 -13.371 1.00 65.94 80 PRO A CA 1
ATOM 647 C C . PRO A 1 80 ? 16.942 4.646 -12.364 1.00 65.94 80 PRO A C 1
ATOM 649 O O . PRO A 1 80 ? 16.498 4.606 -11.227 1.00 65.94 80 PRO A O 1
ATOM 652 N N . ASN A 1 81 ? 17.975 3.877 -12.716 1.00 66.81 81 ASN A N 1
ATOM 653 C CA . ASN A 1 81 ? 18.558 2.884 -11.789 1.00 66.81 81 ASN A CA 1
ATOM 654 C C . ASN A 1 81 ? 19.316 3.495 -10.594 1.00 66.81 81 ASN A C 1
ATOM 656 O O . ASN A 1 81 ? 19.751 2.768 -9.706 1.00 66.81 81 ASN A O 1
ATOM 660 N N . ASN A 1 82 ? 19.527 4.813 -10.585 1.00 69.81 82 ASN A N 1
ATOM 661 C CA . ASN A 1 82 ? 20.240 5.520 -9.527 1.00 69.81 82 ASN A CA 1
ATOM 662 C C . ASN A 1 82 ? 19.413 6.721 -9.075 1.00 69.81 82 ASN A C 1
ATOM 664 O O . ASN A 1 82 ? 19.393 7.757 -9.746 1.00 69.81 82 ASN A O 1
ATOM 668 N N . PHE A 1 83 ? 18.774 6.587 -7.918 1.00 79.75 83 PHE A N 1
ATOM 669 C CA . PHE A 1 83 ? 18.099 7.688 -7.243 1.00 79.75 83 PHE A CA 1
ATOM 670 C C . PHE A 1 83 ? 18.997 8.261 -6.146 1.00 79.75 83 PHE A C 1
ATOM 672 O O . PHE A 1 83 ? 19.677 7.503 -5.452 1.00 79.75 83 PHE A O 1
ATOM 679 N N . PRO A 1 84 ? 19.015 9.589 -5.955 1.00 84.19 84 PRO A N 1
ATOM 680 C CA . PRO A 1 84 ? 19.668 10.171 -4.797 1.00 84.19 84 PRO A CA 1
ATOM 681 C C . PRO A 1 84 ? 18.918 9.775 -3.515 1.00 84.19 84 PRO A C 1
ATOM 683 O O . PRO A 1 84 ? 17.688 9.733 -3.490 1.00 84.19 84 PRO A O 1
ATOM 686 N N . GLU A 1 85 ? 19.656 9.525 -2.433 1.00 86.81 85 GLU A N 1
ATOM 687 C CA . GLU A 1 85 ? 19.099 9.001 -1.174 1.00 86.81 85 GLU A CA 1
ATOM 688 C C . GLU A 1 85 ? 17.957 9.861 -0.617 1.00 86.81 85 GLU A C 1
ATOM 690 O O . GLU A 1 85 ? 16.942 9.333 -0.165 1.00 86.81 85 GLU A O 1
ATOM 695 N N . TRP A 1 86 ? 18.070 11.190 -0.718 1.00 87.75 86 TRP A N 1
ATOM 696 C CA . TRP A 1 86 ? 17.044 12.117 -0.234 1.00 87.75 86 TRP A CA 1
ATOM 697 C C . TRP A 1 86 ? 15.681 11.901 -0.912 1.00 87.75 86 TRP A C 1
ATOM 699 O O . TRP A 1 86 ? 14.649 12.032 -0.262 1.00 87.75 86 TRP A O 1
ATOM 709 N N . GLN A 1 87 ? 15.664 11.530 -2.194 1.00 88.88 87 GLN A N 1
ATOM 710 C CA . GLN A 1 87 ? 14.439 11.328 -2.970 1.00 88.88 87 GLN A CA 1
ATOM 711 C C . GLN A 1 87 ? 13.718 10.050 -2.526 1.00 88.88 87 GLN A C 1
ATOM 713 O O . GLN A 1 87 ? 12.495 10.040 -2.386 1.00 88.88 87 GLN A O 1
ATOM 718 N N . ILE A 1 88 ? 14.484 9.000 -2.215 1.00 87.94 88 ILE A N 1
ATOM 719 C CA . ILE A 1 88 ? 13.965 7.752 -1.642 1.00 87.94 88 ILE A CA 1
ATOM 720 C C . ILE A 1 88 ? 13.401 8.014 -0.239 1.00 87.94 88 ILE A C 1
ATOM 722 O O . ILE A 1 88 ? 12.294 7.576 0.076 1.00 87.94 88 ILE A O 1
ATOM 726 N N . ILE A 1 89 ? 14.126 8.777 0.586 1.00 89.81 89 ILE A N 1
ATOM 727 C CA . ILE A 1 89 ? 13.687 9.152 1.937 1.00 89.81 89 ILE A CA 1
ATOM 728 C C . ILE A 1 89 ? 12.382 9.959 1.875 1.00 89.81 89 ILE A C 1
ATOM 730 O O . ILE A 1 89 ? 11.428 9.629 2.577 1.00 89.81 89 ILE A O 1
ATOM 734 N N . CYS A 1 90 ? 12.296 10.975 1.010 1.00 91.62 90 CYS A N 1
ATOM 735 C CA . CYS A 1 90 ? 11.083 11.775 0.837 1.00 91.62 90 CYS A CA 1
ATOM 736 C C . CYS A 1 90 ? 9.892 10.939 0.351 1.00 91.62 90 CYS A C 1
ATOM 738 O O . CYS A 1 90 ? 8.791 11.101 0.878 1.00 91.62 90 CYS A O 1
ATOM 740 N N . CYS A 1 91 ? 10.114 10.015 -0.589 1.00 92.00 91 CYS A N 1
ATOM 741 C CA . CYS A 1 91 ? 9.097 9.068 -1.045 1.00 92.00 91 CYS A CA 1
ATOM 742 C C . CYS A 1 91 ? 8.541 8.237 0.120 1.00 92.00 91 CYS A C 1
ATOM 744 O O . CYS A 1 91 ? 7.327 8.186 0.333 1.00 92.00 91 CYS A O 1
ATOM 746 N N . GLY A 1 92 ? 9.433 7.649 0.925 1.00 90.94 92 GLY A N 1
ATOM 747 C CA . GLY A 1 92 ? 9.058 6.856 2.094 1.00 90.94 92 GLY A CA 1
ATOM 748 C C . GLY A 1 92 ? 8.290 7.670 3.137 1.00 90.94 92 GLY A C 1
ATOM 749 O O . GLY A 1 92 ? 7.239 7.234 3.602 1.00 90.94 92 GLY A O 1
ATOM 750 N N . ILE A 1 93 ? 8.763 8.878 3.463 1.00 92.81 93 ILE A N 1
ATOM 751 C CA . ILE A 1 93 ? 8.095 9.777 4.417 1.00 92.81 93 ILE A CA 1
ATOM 752 C C . ILE A 1 93 ? 6.693 10.151 3.926 1.00 92.81 93 ILE A C 1
ATOM 754 O O . ILE A 1 93 ? 5.734 1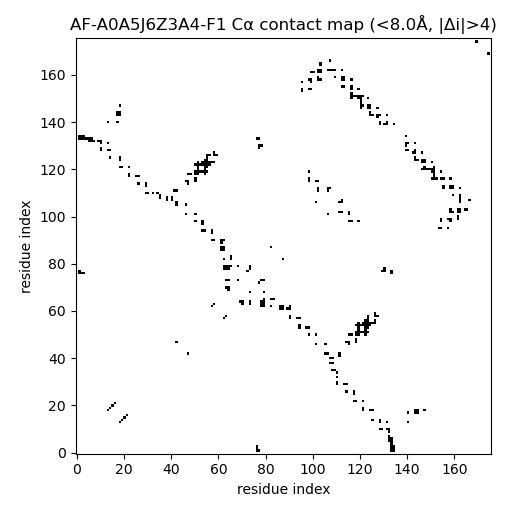0.062 4.693 1.00 92.81 93 ILE A O 1
ATOM 758 N N . PHE A 1 94 ? 6.557 10.545 2.658 1.00 93.62 94 PHE A N 1
ATOM 759 C CA . PHE A 1 94 ? 5.270 10.922 2.077 1.00 93.62 94 PHE A CA 1
ATOM 760 C C . PHE A 1 94 ? 4.267 9.767 2.148 1.00 93.62 94 PHE A C 1
ATOM 762 O O . PHE A 1 94 ? 3.126 9.950 2.576 1.00 93.62 94 PHE A O 1
ATOM 769 N N . LEU A 1 95 ? 4.722 8.562 1.805 1.00 93.50 95 LEU A N 1
ATOM 770 C CA . LEU A 1 95 ? 3.905 7.360 1.832 1.00 93.50 95 LEU A CA 1
ATOM 771 C C . LEU A 1 95 ? 3.477 6.985 3.260 1.00 93.50 95 LEU A C 1
ATOM 773 O O . LEU A 1 95 ? 2.298 6.713 3.500 1.00 93.50 95 LEU A O 1
ATOM 777 N N . ILE A 1 96 ? 4.407 7.024 4.219 1.00 93.31 96 ILE A N 1
ATOM 778 C CA . ILE A 1 96 ? 4.136 6.766 5.639 1.00 93.31 96 ILE A CA 1
ATOM 779 C C . ILE A 1 96 ? 3.092 7.745 6.175 1.00 93.31 96 ILE A C 1
ATOM 781 O O . ILE A 1 96 ? 2.103 7.323 6.780 1.00 93.31 96 ILE A O 1
ATOM 785 N N . ILE A 1 97 ? 3.312 9.046 5.968 1.00 94.19 97 ILE A N 1
ATOM 786 C CA . ILE A 1 97 ? 2.446 10.098 6.502 1.00 94.19 97 ILE A CA 1
ATOM 787 C C . ILE A 1 97 ? 1.062 9.995 5.867 1.00 94.19 97 ILE A C 1
ATOM 789 O O . ILE A 1 97 ? 0.068 9.963 6.589 1.00 94.19 97 ILE A O 1
ATOM 793 N N . GLY A 1 98 ? 0.986 9.873 4.540 1.00 94.00 98 GLY A N 1
ATOM 794 C CA . GLY A 1 98 ? -0.286 9.741 3.837 1.00 94.00 98 GLY A CA 1
ATOM 795 C C . GLY A 1 98 ? -1.082 8.521 4.305 1.00 94.00 98 GLY A C 1
ATOM 796 O O . GLY A 1 98 ? -2.258 8.649 4.640 1.00 94.00 98 GLY A O 1
ATOM 797 N N . SER A 1 99 ? -0.438 7.353 4.414 1.00 95.00 99 SER A N 1
ATOM 798 C CA . SER A 1 99 ? -1.091 6.123 4.882 1.00 95.00 99 SER A CA 1
ATOM 799 C C . SER A 1 99 ? -1.581 6.274 6.323 1.00 95.00 99 SER A C 1
ATOM 801 O O . SER A 1 99 ? -2.714 5.907 6.639 1.00 95.00 99 SER A O 1
ATOM 803 N N . SER A 1 100 ? -0.756 6.880 7.181 1.00 92.88 100 SER A N 1
ATOM 804 C CA . SER A 1 100 ? -1.075 7.107 8.592 1.00 92.88 100 SER A CA 1
ATOM 805 C C . SER A 1 100 ? -2.229 8.091 8.773 1.00 92.88 100 SER A C 1
ATOM 807 O O . SER A 1 100 ? -3.027 7.904 9.690 1.00 92.88 100 SER A O 1
ATOM 809 N N . ILE A 1 101 ? -2.345 9.110 7.911 1.00 93.50 101 ILE A N 1
ATOM 810 C CA . ILE A 1 101 ? -3.471 10.057 7.896 1.00 93.50 101 ILE A CA 1
ATOM 811 C C . ILE A 1 101 ? -4.755 9.343 7.473 1.00 93.50 101 ILE A C 1
ATOM 813 O O . ILE A 1 101 ? -5.767 9.482 8.155 1.00 93.50 101 ILE A O 1
ATOM 817 N N . ILE A 1 102 ? -4.724 8.549 6.396 1.00 92.31 102 ILE A N 1
ATOM 818 C CA . ILE A 1 102 ? -5.901 7.785 5.945 1.00 92.31 102 ILE A CA 1
ATOM 819 C C . ILE A 1 102 ? -6.359 6.830 7.052 1.00 92.31 102 ILE A C 1
ATOM 821 O O . ILE A 1 102 ? -7.547 6.778 7.365 1.00 92.31 102 ILE A O 1
ATOM 825 N N . ALA A 1 103 ? -5.424 6.120 7.691 1.00 91.06 103 ALA A N 1
ATOM 826 C CA . ALA A 1 103 ? -5.732 5.253 8.822 1.00 91.06 103 ALA A CA 1
ATOM 827 C C . ALA A 1 103 ? -6.308 6.045 10.003 1.00 91.06 103 ALA A C 1
ATOM 829 O O . ALA A 1 103 ? -7.352 5.677 10.537 1.00 91.06 103 ALA A O 1
ATOM 830 N N . TYR A 1 104 ? -5.685 7.161 10.384 1.00 89.75 104 TYR A N 1
ATOM 831 C CA . TYR A 1 104 ? -6.178 7.999 11.472 1.00 89.75 104 TYR A CA 1
ATOM 832 C C . TYR A 1 104 ? -7.610 8.478 11.211 1.00 89.75 104 TYR A C 1
ATOM 834 O O . TYR A 1 104 ? -8.460 8.338 12.077 1.00 89.75 104 TYR A O 1
ATOM 842 N N . VAL A 1 105 ? -7.904 9.011 10.025 1.00 89.44 105 VAL A N 1
ATOM 843 C CA . VAL A 1 105 ? -9.209 9.622 9.734 1.00 89.44 105 VAL A CA 1
ATOM 844 C C . VAL A 1 105 ? -10.299 8.571 9.516 1.00 89.44 105 VAL A C 1
ATOM 846 O O . VAL A 1 105 ? -11.402 8.732 10.035 1.00 89.44 105 VAL A O 1
ATOM 849 N N . ASN A 1 106 ? -9.997 7.492 8.789 1.00 85.69 106 ASN A N 1
ATOM 850 C CA . ASN A 1 106 ? -11.027 6.593 8.262 1.00 85.69 106 ASN A CA 1
ATOM 851 C C . ASN A 1 106 ? -11.117 5.244 8.981 1.00 85.69 106 ASN A C 1
ATOM 853 O O . ASN A 1 106 ? -12.163 4.608 8.907 1.00 85.69 106 ASN A O 1
ATOM 857 N N . SER A 1 107 ? -10.067 4.789 9.677 1.00 83.31 107 SER A N 1
ATOM 858 C CA . SER A 1 107 ? -10.100 3.477 10.341 1.00 83.31 107 SER A CA 1
ATOM 859 C C . SER A 1 107 ? -10.446 3.574 11.822 1.00 83.31 107 SER A C 1
ATOM 861 O O . SER A 1 107 ? -9.880 4.367 12.578 1.00 83.31 107 SER A O 1
ATOM 863 N N . GLU A 1 108 ? -11.395 2.744 12.232 1.00 82.19 108 GLU A N 1
ATOM 864 C CA . GLU A 1 108 ? -11.859 2.600 13.610 1.00 82.19 108 GLU A CA 1
ATOM 865 C C . GLU A 1 108 ? -11.460 1.240 14.183 1.00 82.19 108 GLU A C 1
ATOM 867 O O . GLU A 1 108 ? -11.308 1.101 15.401 1.00 82.19 108 GLU A O 1
ATOM 872 N N . SER A 1 109 ? -11.216 0.251 13.317 1.00 86.06 109 SER A N 1
ATOM 873 C CA . SER A 1 109 ? -10.755 -1.088 13.686 1.00 86.06 109 SER A CA 1
ATOM 874 C C . SER A 1 109 ? -9.315 -1.384 13.262 1.00 86.06 109 SER A C 1
ATOM 876 O O . SER A 1 109 ? -8.771 -0.815 12.312 1.00 86.06 109 SER A O 1
ATOM 878 N N . VAL A 1 110 ? -8.712 -2.361 13.942 1.00 88.94 110 VAL A N 1
ATOM 879 C CA . VAL A 1 110 ? -7.425 -2.950 13.531 1.00 88.94 110 VAL A CA 1
ATOM 880 C C . VAL A 1 110 ? -7.527 -3.534 12.119 1.00 88.94 110 VAL A C 1
ATOM 882 O O . VAL A 1 110 ? -6.636 -3.331 11.299 1.00 88.94 110 VAL A O 1
ATOM 885 N N . LYS A 1 111 ? -8.639 -4.210 11.810 1.00 90.69 111 LYS A N 1
ATOM 886 C CA . LYS A 1 111 ? -8.884 -4.849 10.511 1.00 90.69 111 LYS A CA 1
ATOM 887 C C . LYS A 1 111 ? -8.827 -3.848 9.358 1.00 90.69 111 LYS A C 1
ATOM 889 O O . LYS A 1 111 ? -8.165 -4.094 8.354 1.00 90.69 111 LYS A O 1
ATOM 894 N N . GLU A 1 112 ? -9.480 -2.701 9.522 1.00 90.56 112 GLU A N 1
ATOM 895 C CA . GLU A 1 112 ? -9.490 -1.629 8.524 1.00 90.56 112 GLU A CA 1
ATOM 896 C C . GLU A 1 112 ? -8.096 -1.024 8.317 1.00 90.56 112 GLU A C 1
ATOM 898 O O . GLU A 1 112 ? -7.669 -0.816 7.183 1.00 90.56 112 GLU A O 1
ATOM 903 N N . SER A 1 113 ? -7.355 -0.813 9.406 1.00 92.19 113 SER A N 1
ATOM 904 C CA . SER A 1 113 ? -5.976 -0.319 9.369 1.00 92.19 113 SER A CA 1
ATOM 905 C C . SER A 1 113 ? -5.044 -1.249 8.578 1.00 92.19 113 SER A C 1
ATOM 907 O O . SER A 1 113 ? -4.275 -0.786 7.733 1.00 92.19 113 SER A O 1
ATOM 909 N N . LEU A 1 114 ? -5.182 -2.569 8.771 1.00 93.62 114 LEU A N 1
ATOM 910 C CA . LEU A 1 114 ? -4.436 -3.580 8.013 1.00 93.62 114 LEU A CA 1
ATOM 911 C C . LEU A 1 114 ? -4.784 -3.560 6.517 1.00 93.62 114 LEU A C 1
ATOM 913 O O . LEU A 1 114 ? -3.886 -3.683 5.685 1.00 93.62 114 LEU A O 1
ATOM 917 N N . ILE A 1 115 ? -6.062 -3.376 6.165 1.00 94.38 115 ILE A N 1
ATOM 918 C CA . ILE A 1 115 ? -6.502 -3.256 4.764 1.00 94.38 115 ILE A CA 1
ATOM 919 C C . ILE A 1 115 ? -5.893 -2.008 4.112 1.00 94.38 115 ILE A C 1
ATOM 921 O O . ILE A 1 115 ? -5.404 -2.094 2.987 1.00 94.38 115 ILE A O 1
ATOM 925 N N . ILE A 1 116 ? -5.868 -0.870 4.814 1.00 94.38 116 ILE A N 1
ATOM 926 C CA . ILE A 1 116 ? -5.228 0.365 4.332 1.00 94.38 116 ILE A CA 1
ATOM 927 C C . ILE A 1 116 ? -3.737 0.125 4.066 1.00 94.38 116 ILE A C 1
ATOM 929 O O . ILE A 1 116 ? -3.250 0.471 2.993 1.00 94.38 116 ILE A O 1
ATOM 933 N N . SER A 1 117 ? -3.007 -0.496 5.002 1.00 95.62 117 SER A N 1
ATOM 934 C CA . SER A 1 117 ? -1.577 -0.794 4.820 1.00 95.62 117 SER A CA 1
ATOM 935 C C . SER A 1 117 ? -1.326 -1.724 3.633 1.00 95.62 117 SER A C 1
ATOM 937 O O . SER A 1 117 ? -0.443 -1.455 2.819 1.00 95.62 117 SER A O 1
ATOM 939 N N . LEU A 1 118 ? -2.126 -2.789 3.515 1.00 96.62 118 LEU A N 1
ATOM 940 C CA . LEU A 1 118 ? -2.063 -3.749 2.413 1.00 96.62 118 LEU A CA 1
ATOM 941 C C . LEU A 1 118 ? -2.271 -3.060 1.062 1.00 96.62 118 LEU A C 1
ATOM 943 O O . LEU A 1 118 ? -1.517 -3.292 0.119 1.00 96.62 118 LEU A O 1
ATOM 947 N N . LEU A 1 119 ? -3.285 -2.199 0.964 1.00 96.31 119 LEU A N 1
ATOM 948 C CA . LEU A 1 119 ? -3.618 -1.542 -0.294 1.00 96.31 119 LEU A CA 1
ATOM 949 C C . LEU A 1 119 ? -2.600 -0.473 -0.678 1.00 96.31 119 LEU A C 1
ATOM 951 O O . LEU A 1 119 ? -2.235 -0.404 -1.851 1.00 96.31 119 LEU A O 1
ATOM 955 N N . THR A 1 120 ? -2.059 0.272 0.286 1.00 96.19 120 THR A N 1
ATOM 956 C CA . THR A 1 120 ? -0.922 1.173 0.047 1.00 96.19 120 THR A CA 1
ATOM 957 C C . THR A 1 120 ? 0.286 0.406 -0.497 1.00 96.19 120 THR A C 1
ATOM 959 O O . THR A 1 120 ? 0.871 0.815 -1.501 1.00 96.19 120 THR A O 1
ATOM 962 N N . GLY A 1 121 ? 0.629 -0.743 0.099 1.00 95.81 121 GLY A N 1
ATOM 963 C CA . GLY A 1 121 ? 1.710 -1.600 -0.397 1.00 95.81 121 GLY A CA 1
ATOM 964 C C . GLY A 1 121 ? 1.442 -2.161 -1.792 1.00 95.81 121 GLY A C 1
ATOM 965 O O . GLY A 1 121 ? 2.333 -2.154 -2.641 1.00 95.81 121 GLY A O 1
ATOM 966 N N . SER A 1 122 ? 0.202 -2.572 -2.070 1.00 95.62 122 SER A N 1
ATOM 967 C CA . SER A 1 122 ? -0.201 -3.054 -3.395 1.00 95.62 122 SER A CA 1
ATOM 968 C C . SER A 1 122 ? -0.099 -1.975 -4.477 1.00 95.62 122 SER A C 1
ATOM 970 O O . SER A 1 122 ? 0.439 -2.240 -5.548 1.00 95.62 122 SER A O 1
ATOM 972 N N . GLY A 1 123 ? -0.526 -0.742 -4.188 1.00 94.31 123 GLY A N 1
ATOM 973 C CA . GLY A 1 123 ? -0.416 0.377 -5.121 1.00 94.31 123 GLY A CA 1
ATOM 974 C C . GLY A 1 123 ? 1.034 0.751 -5.401 1.00 94.31 123 GLY A C 1
ATOM 975 O O . GLY A 1 123 ? 1.421 0.916 -6.556 1.00 94.31 123 GLY A O 1
ATOM 976 N N . PHE A 1 124 ? 1.859 0.813 -4.354 1.00 94.06 124 PHE A N 1
ATOM 977 C CA . PHE A 1 124 ? 3.285 1.102 -4.499 1.00 94.06 124 PHE A CA 1
ATOM 978 C C . PHE A 1 124 ? 4.002 0.020 -5.319 1.00 94.06 124 PHE A C 1
ATOM 980 O O . PHE A 1 124 ? 4.766 0.323 -6.230 1.00 94.06 124 PHE A O 1
ATOM 987 N N . SER A 1 125 ? 3.694 -1.251 -5.061 1.00 93.50 125 SER A N 1
ATOM 988 C CA . SER A 1 125 ? 4.222 -2.387 -5.821 1.00 93.50 125 SER A CA 1
ATOM 989 C C . SER A 1 125 ? 3.759 -2.395 -7.286 1.00 93.50 125 SER A C 1
ATOM 991 O O . SER A 1 125 ? 4.551 -2.681 -8.183 1.00 93.50 125 SER A O 1
ATOM 993 N N . ALA A 1 126 ? 2.513 -1.994 -7.566 1.00 92.06 126 ALA A N 1
ATOM 994 C CA . ALA A 1 126 ? 2.011 -1.856 -8.933 1.00 92.06 126 ALA A CA 1
ATOM 995 C C . ALA A 1 126 ? 2.793 -0.809 -9.748 1.00 92.06 126 ALA A C 1
ATOM 997 O O . ALA A 1 126 ? 2.987 -0.998 -10.948 1.00 92.06 126 ALA A O 1
ATOM 998 N N . ALA A 1 127 ? 3.299 0.254 -9.114 1.00 89.44 127 ALA A N 1
ATOM 999 C CA . ALA A 1 127 ? 4.190 1.202 -9.783 1.00 89.44 127 ALA A CA 1
ATOM 1000 C C . ALA A 1 127 ? 5.543 0.565 -10.144 1.00 89.44 127 ALA A C 1
ATOM 1002 O O . ALA A 1 127 ? 6.047 0.787 -11.240 1.00 89.44 127 ALA A O 1
ATOM 1003 N N . PHE A 1 128 ? 6.103 -0.281 -9.274 1.00 86.38 128 PHE A N 1
ATOM 1004 C CA . PHE A 1 128 ? 7.330 -1.035 -9.569 1.00 86.38 128 PHE A CA 1
ATOM 1005 C C . PHE A 1 128 ? 7.127 -2.069 -10.683 1.00 86.38 128 PHE A C 1
ATOM 1007 O O . PHE A 1 128 ? 8.049 -2.347 -11.444 1.00 86.38 128 PHE A O 1
ATOM 1014 N N . ALA A 1 129 ? 5.913 -2.605 -10.834 1.00 87.12 129 ALA A N 1
ATOM 1015 C CA . ALA A 1 129 ? 5.593 -3.499 -11.943 1.00 87.12 129 ALA A CA 1
ATOM 1016 C C . ALA A 1 129 ? 5.679 -2.797 -13.313 1.00 87.12 129 ALA A C 1
ATOM 1018 O O . ALA A 1 129 ? 5.979 -3.455 -14.310 1.00 87.12 129 ALA A O 1
ATOM 1019 N N . VAL A 1 130 ? 5.456 -1.475 -13.375 1.00 82.50 130 VAL A N 1
ATOM 1020 C CA . VAL A 1 130 ? 5.654 -0.681 -14.604 1.00 82.50 130 VAL A CA 1
ATOM 1021 C C . VAL A 1 130 ? 7.118 -0.724 -15.027 1.00 82.50 130 VAL A C 1
ATOM 1023 O O . VAL A 1 130 ? 7.400 -0.979 -16.194 1.00 82.50 130 VAL A O 1
ATOM 1026 N N . ASP A 1 131 ? 8.039 -0.540 -14.082 1.00 76.44 131 ASP A N 1
ATOM 1027 C CA . ASP A 1 131 ? 9.479 -0.600 -14.346 1.00 76.44 131 ASP A CA 1
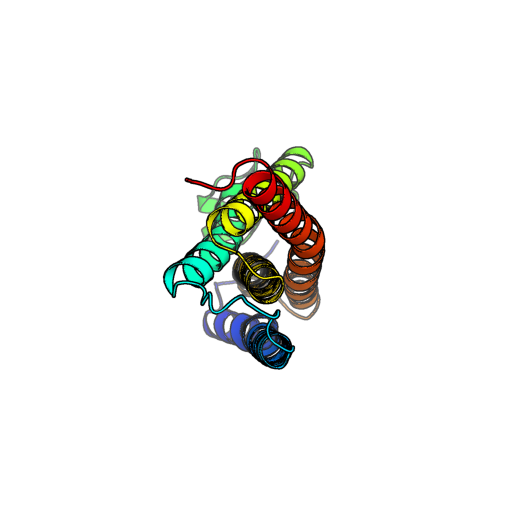ATOM 1028 C C . ASP A 1 131 ? 9.924 -2.011 -14.760 1.00 76.44 131 ASP A C 1
ATOM 1030 O O . ASP A 1 131 ? 10.572 -2.186 -15.790 1.00 76.44 131 ASP A O 1
ATOM 1034 N N . ALA A 1 132 ? 9.416 -3.037 -14.066 1.00 77.12 132 ALA A N 1
ATOM 1035 C CA . ALA A 1 132 ? 9.630 -4.453 -14.394 1.00 77.12 132 ALA A CA 1
ATOM 1036 C C . ALA A 1 132 ? 9.105 -4.884 -15.784 1.00 77.12 132 ALA A C 1
ATOM 1038 O O . ALA A 1 132 ? 9.229 -6.040 -16.193 1.00 77.12 132 ALA A O 1
ATOM 1039 N N . SER A 1 133 ? 8.442 -3.980 -16.507 1.00 76.88 133 SER A N 1
ATOM 1040 C CA . SER A 1 133 ? 7.920 -4.218 -17.855 1.00 76.88 133 SER A CA 1
ATOM 1041 C C . SER A 1 133 ? 8.853 -3.728 -18.965 1.00 76.88 133 SER A C 1
ATOM 1043 O O . SER A 1 133 ? 8.561 -3.978 -20.137 1.00 76.88 133 SER A O 1
ATOM 1045 N N . PHE A 1 134 ? 9.954 -3.055 -18.610 1.00 71.94 134 PHE A N 1
ATOM 1046 C CA . PHE A 1 134 ? 10.977 -2.563 -19.538 1.00 71.94 134 PHE A CA 1
ATOM 1047 C C . PHE A 1 134 ? 12.217 -3.478 -19.640 1.00 71.94 134 PHE A C 1
ATOM 1049 O O . PHE A 1 134 ? 13.021 -3.278 -20.553 1.00 71.94 134 PHE A O 1
ATOM 1056 N N . GLY A 1 135 ? 12.386 -4.479 -18.762 1.00 62.31 135 GLY A N 1
ATOM 1057 C CA . GLY A 1 135 ? 13.573 -5.346 -18.709 1.00 62.31 135 GLY A CA 1
ATOM 1058 C C . GLY A 1 135 ? 13.321 -6.858 -18.730 1.00 62.31 135 GLY A C 1
ATOM 1059 O O . GLY A 1 135 ? 12.201 -7.338 -18.904 1.00 62.31 135 GLY A O 1
ATOM 1060 N N . THR A 1 136 ? 14.410 -7.636 -18.638 1.00 49.56 136 THR A N 1
ATOM 1061 C CA . THR A 1 136 ? 14.395 -9.111 -18.684 1.00 49.56 136 THR A CA 1
ATOM 1062 C C . THR A 1 136 ? 14.686 -9.763 -17.324 1.00 49.56 136 THR A C 1
ATOM 1064 O O . THR A 1 136 ? 15.816 -9.724 -16.844 1.00 49.56 136 THR A O 1
ATOM 1067 N N . SER A 1 137 ? 13.704 -10.536 -16.843 1.00 63.16 137 SER A N 1
ATOM 1068 C CA . SER A 1 137 ? 13.753 -11.688 -15.912 1.00 63.16 137 SER A CA 1
ATOM 1069 C C . SER A 1 137 ? 14.105 -11.485 -14.420 1.00 63.16 137 SER A C 1
ATOM 1071 O O . SER A 1 137 ? 15.015 -10.751 -14.055 1.00 63.16 137 SER A O 1
ATOM 1073 N N . SER A 1 138 ? 13.350 -12.225 -13.587 1.00 58.94 138 SER A N 1
ATOM 1074 C CA . SER A 1 138 ? 13.435 -12.531 -12.137 1.00 58.94 138 SER A CA 1
ATOM 1075 C C . SER A 1 138 ? 13.768 -11.412 -11.137 1.00 58.94 138 SER A C 1
ATOM 1077 O O . SER A 1 138 ? 13.019 -11.247 -10.174 1.00 58.94 138 SER A O 1
ATOM 1079 N N . GLN A 1 139 ? 14.842 -10.645 -11.325 1.00 64.75 139 GLN A N 1
ATOM 1080 C CA . GLN A 1 139 ? 15.309 -9.635 -10.364 1.00 64.75 139 GLN A CA 1
ATOM 1081 C C . GLN A 1 139 ? 14.343 -8.453 -10.231 1.00 64.75 139 GLN A C 1
ATOM 1083 O O . GLN A 1 139 ? 14.099 -7.979 -9.123 1.00 64.75 139 GLN A O 1
ATOM 1088 N N . GLU A 1 140 ? 13.715 -8.030 -11.327 1.00 71.25 140 GLU A N 1
ATOM 1089 C CA . GLU A 1 140 ? 12.713 -6.957 -11.294 1.00 71.25 140 GLU A CA 1
ATOM 1090 C C . GLU A 1 140 ? 11.441 -7.399 -10.549 1.00 71.25 140 GLU A C 1
ATOM 1092 O O . GLU A 1 140 ? 10.887 -6.650 -9.745 1.00 71.25 140 GLU A O 1
ATOM 1097 N N . GLY A 1 141 ? 11.036 -8.666 -10.706 1.00 77.00 141 GLY A N 1
ATOM 1098 C CA . GLY A 1 141 ? 9.931 -9.255 -9.943 1.00 77.00 141 GLY A CA 1
ATOM 1099 C C . GLY A 1 141 ? 10.216 -9.329 -8.439 1.00 77.00 141 GLY A C 1
ATOM 1100 O O . GLY A 1 141 ? 9.325 -9.088 -7.627 1.00 77.00 141 GLY A O 1
ATOM 1101 N N . ILE A 1 142 ? 11.469 -9.586 -8.051 1.00 83.88 142 ILE A N 1
ATOM 1102 C CA . ILE A 1 142 ? 11.901 -9.528 -6.647 1.00 83.88 142 ILE A CA 1
ATOM 1103 C C . ILE A 1 142 ? 11.719 -8.106 -6.090 1.00 83.88 142 ILE A C 1
ATOM 1105 O O . ILE A 1 142 ? 11.224 -7.952 -4.973 1.00 83.88 142 ILE A O 1
ATOM 1109 N N . GLY A 1 143 ? 12.038 -7.074 -6.878 1.00 86.62 143 GLY A N 1
ATOM 1110 C CA . GLY A 1 143 ? 11.790 -5.675 -6.521 1.00 86.62 143 GLY A CA 1
ATOM 1111 C C . GLY A 1 143 ? 10.311 -5.381 -6.256 1.00 86.62 143 GLY A C 1
ATOM 1112 O O . GLY A 1 143 ? 9.979 -4.787 -5.233 1.00 86.62 143 GLY A O 1
ATOM 1113 N N . VAL A 1 144 ? 9.412 -5.877 -7.113 1.00 89.25 144 VAL A N 1
ATOM 1114 C CA . VAL A 1 144 ? 7.949 -5.756 -6.940 1.00 89.25 144 VAL A CA 1
ATOM 1115 C C . VAL A 1 144 ? 7.491 -6.399 -5.625 1.00 89.25 144 VAL A C 1
ATOM 1117 O O . VAL A 1 144 ? 6.728 -5.789 -4.869 1.00 89.25 144 VAL A O 1
ATOM 1120 N N . VAL A 1 145 ? 7.992 -7.598 -5.310 1.00 90.00 145 VAL A N 1
ATOM 1121 C CA . VAL A 1 145 ? 7.653 -8.322 -4.072 1.00 90.00 145 VAL A CA 1
ATOM 1122 C C . VAL A 1 145 ? 8.199 -7.609 -2.833 1.00 90.00 145 VAL A C 1
ATOM 1124 O O . VAL A 1 145 ? 7.470 -7.448 -1.854 1.00 90.00 145 VAL A O 1
ATOM 1127 N N . PHE A 1 146 ? 9.450 -7.139 -2.858 1.00 91.31 146 PHE A N 1
ATOM 1128 C CA . PHE A 1 146 ? 10.021 -6.377 -1.744 1.00 91.31 146 PHE A CA 1
ATOM 1129 C C . PHE A 1 146 ? 9.331 -5.030 -1.550 1.00 91.31 146 PHE A C 1
ATOM 1131 O O . PHE A 1 146 ? 9.125 -4.627 -0.410 1.00 91.31 146 PHE A O 1
ATOM 1138 N N . ALA A 1 147 ? 8.920 -4.359 -2.627 1.00 91.56 147 ALA A N 1
ATOM 1139 C CA . ALA A 1 147 ? 8.124 -3.142 -2.549 1.00 91.56 147 ALA A CA 1
ATOM 1140 C C . ALA A 1 147 ? 6.769 -3.417 -1.876 1.00 91.56 147 ALA A C 1
ATOM 1142 O O . ALA A 1 147 ? 6.388 -2.708 -0.946 1.00 91.56 147 ALA A O 1
ATOM 1143 N N . PHE A 1 148 ? 6.083 -4.493 -2.275 1.00 94.69 148 PHE A N 1
ATOM 1144 C CA . PHE A 1 148 ? 4.819 -4.912 -1.667 1.00 94.69 148 PHE A CA 1
ATOM 1145 C C . PHE A 1 148 ? 4.972 -5.214 -0.173 1.00 94.69 148 PHE A C 1
ATOM 1147 O O . PHE A 1 148 ? 4.287 -4.617 0.662 1.00 94.69 148 PHE A O 1
ATOM 1154 N N . ALA A 1 149 ? 5.876 -6.134 0.169 1.00 94.19 149 ALA A N 1
ATOM 1155 C CA . ALA A 1 149 ? 6.072 -6.590 1.538 1.00 94.19 149 ALA A CA 1
ATOM 1156 C C . ALA A 1 149 ? 6.651 -5.479 2.419 1.00 94.19 149 ALA A C 1
ATOM 1158 O O . ALA A 1 149 ? 6.136 -5.230 3.504 1.00 94.19 149 ALA A O 1
ATOM 1159 N N . GLY A 1 150 ? 7.679 -4.779 1.937 1.00 93.06 150 GLY A N 1
ATOM 1160 C CA . GLY A 1 150 ? 8.353 -3.705 2.657 1.00 93.06 150 GLY A CA 1
ATOM 1161 C C . GLY A 1 150 ? 7.406 -2.564 3.000 1.00 93.06 150 GLY A C 1
ATOM 1162 O O . GLY A 1 150 ? 7.314 -2.189 4.166 1.00 93.06 150 GLY A O 1
ATOM 1163 N N . VAL A 1 151 ? 6.636 -2.063 2.027 1.00 94.94 151 VAL A N 1
ATOM 1164 C CA . VAL A 1 151 ? 5.673 -0.982 2.285 1.00 94.94 151 VAL A CA 1
ATOM 1165 C C . VAL A 1 151 ? 4.531 -1.448 3.179 1.00 94.94 151 VAL A C 1
ATOM 1167 O O . VAL A 1 151 ? 4.186 -0.752 4.132 1.00 94.94 151 VAL A O 1
ATOM 1170 N N . THR A 1 152 ? 3.973 -2.636 2.932 1.00 94.62 152 THR A N 1
ATOM 1171 C CA . THR A 1 152 ? 2.887 -3.163 3.771 1.00 94.62 152 THR A CA 1
ATOM 1172 C C . THR A 1 152 ? 3.344 -3.306 5.225 1.00 94.62 152 THR A C 1
ATOM 1174 O O . THR A 1 152 ? 2.688 -2.791 6.129 1.00 94.62 152 THR A O 1
ATOM 1177 N N . LEU A 1 153 ? 4.495 -3.947 5.460 1.00 94.12 153 LEU A N 1
ATOM 1178 C CA . LEU A 1 153 ? 5.051 -4.159 6.800 1.00 94.12 153 LEU A CA 1
ATOM 1179 C C . LEU A 1 153 ? 5.458 -2.854 7.487 1.00 94.12 153 LEU A C 1
ATOM 1181 O O . LEU A 1 153 ? 5.309 -2.750 8.700 1.00 94.12 153 LEU A O 1
ATOM 1185 N N . LEU A 1 154 ? 5.931 -1.860 6.734 1.00 94.19 154 LEU A N 1
ATOM 1186 C CA . LEU A 1 154 ? 6.264 -0.535 7.255 1.00 94.19 154 LEU A CA 1
ATOM 1187 C C . LEU A 1 154 ? 5.013 0.246 7.678 1.00 94.19 154 LEU A C 1
ATOM 1189 O O . LEU A 1 154 ? 5.001 0.879 8.733 1.00 94.19 154 LEU A O 1
ATOM 1193 N N . CYS A 1 155 ? 3.948 0.191 6.876 1.00 94.06 155 CYS A N 1
ATOM 1194 C CA . CYS A 1 155 ? 2.711 0.919 7.144 1.00 94.06 155 CYS A CA 1
ATOM 1195 C C . CYS A 1 155 ? 1.881 0.301 8.274 1.00 94.06 155 CYS A C 1
ATOM 1197 O O . CYS A 1 155 ? 1.181 1.046 8.954 1.00 94.06 155 CYS A O 1
ATOM 1199 N N . ILE A 1 156 ? 1.941 -1.017 8.504 1.00 95.50 156 ILE A N 1
ATOM 1200 C CA . ILE A 1 156 ? 1.167 -1.688 9.567 1.00 95.50 156 ILE A CA 1
ATOM 1201 C C . ILE A 1 156 ? 1.382 -1.049 10.952 1.00 95.50 156 ILE A C 1
ATOM 1203 O O . ILE A 1 156 ? 0.407 -0.562 11.523 1.00 95.50 156 ILE A O 1
ATOM 1207 N N . PRO A 1 157 ? 2.601 -1.003 11.527 1.00 95.56 157 PRO A N 1
ATOM 1208 C CA . PRO A 1 157 ? 2.789 -0.499 12.886 1.00 95.56 157 PRO A CA 1
ATOM 1209 C C . PRO A 1 157 ? 2.397 0.976 13.016 1.00 95.56 157 PRO A C 1
ATOM 1211 O O . PRO A 1 157 ? 1.846 1.375 14.039 1.00 95.56 157 PRO A O 1
ATOM 1214 N N . LEU A 1 158 ? 2.625 1.777 11.973 1.00 95.06 158 LEU A N 1
ATOM 1215 C CA . LEU A 1 158 ? 2.327 3.210 11.974 1.00 95.06 158 LEU A CA 1
ATOM 1216 C C . LEU A 1 158 ? 0.827 3.482 11.850 1.00 95.06 158 LEU A C 1
ATOM 1218 O O . LEU A 1 158 ? 0.280 4.276 12.613 1.00 95.06 158 LEU A O 1
ATOM 1222 N N . ASN A 1 159 ? 0.129 2.758 10.977 1.00 95.25 159 ASN A N 1
ATOM 1223 C CA . ASN A 1 159 ? -1.322 2.855 10.871 1.00 95.25 159 ASN A CA 1
ATOM 1224 C C . ASN A 1 159 ? -2.011 2.336 12.146 1.00 95.25 159 ASN A C 1
ATOM 1226 O O . ASN A 1 159 ? -2.999 2.923 12.591 1.00 95.25 159 ASN A O 1
ATOM 1230 N N . LEU A 1 160 ? -1.498 1.266 12.768 1.00 93.88 160 LEU A N 1
ATOM 1231 C CA . LEU A 1 160 ? -2.005 0.772 14.054 1.00 93.88 160 LEU A CA 1
ATOM 1232 C C . LEU A 1 160 ? -1.784 1.793 15.173 1.00 93.88 160 LEU A C 1
ATOM 1234 O O . LEU A 1 160 ? -2.687 2.021 15.980 1.00 93.88 160 LEU A O 1
ATOM 1238 N N . LEU A 1 161 ? -0.618 2.444 15.196 1.00 93.81 161 LEU A N 1
ATOM 1239 C CA . LEU A 1 161 ? -0.335 3.535 16.122 1.00 93.81 161 LEU A CA 1
ATOM 1240 C C . LEU A 1 161 ? -1.314 4.700 15.918 1.00 93.81 161 LEU A C 1
ATOM 1242 O O . LEU A 1 161 ? -1.876 5.189 16.896 1.00 93.81 161 LEU A O 1
ATOM 1246 N N . SER A 1 162 ? -1.596 5.094 14.673 1.00 91.75 162 SER A N 1
ATOM 1247 C CA . SER A 1 162 ? -2.596 6.126 14.367 1.00 91.75 162 SER A CA 1
ATOM 1248 C C . SER A 1 162 ? -3.988 5.769 14.894 1.00 91.75 162 SER A C 1
ATOM 1250 O O . SER A 1 162 ? -4.640 6.606 15.523 1.00 91.75 162 SER A O 1
ATOM 1252 N N . VAL A 1 163 ? -4.437 4.522 14.715 1.00 90.00 163 VAL A N 1
ATOM 1253 C CA . VAL A 1 163 ? -5.719 4.056 15.273 1.00 90.00 163 VAL A CA 1
ATOM 1254 C C . VAL A 1 163 ? -5.705 4.090 16.799 1.00 90.00 163 VAL A C 1
ATOM 1256 O O . VAL A 1 163 ? -6.670 4.544 17.416 1.00 90.00 163 VAL A O 1
ATOM 1259 N N . ALA A 1 164 ? -4.613 3.656 17.430 1.00 90.31 164 ALA A N 1
ATOM 1260 C CA . ALA A 1 164 ? -4.470 3.702 18.882 1.00 90.31 164 ALA A CA 1
ATOM 1261 C C . ALA A 1 164 ? -4.545 5.143 19.414 1.00 90.31 164 ALA A C 1
ATOM 1263 O O . ALA A 1 164 ? -5.278 5.406 20.371 1.00 90.31 164 ALA A O 1
ATOM 1264 N N . ILE A 1 165 ? -3.861 6.089 18.761 1.00 90.62 165 ILE A N 1
ATOM 1265 C CA . ILE A 1 165 ? -3.901 7.515 19.109 1.00 90.62 165 ILE A CA 1
ATOM 1266 C C . ILE A 1 165 ? -5.327 8.058 18.975 1.00 90.62 165 ILE A C 1
ATOM 1268 O O . ILE A 1 165 ? -5.821 8.683 19.916 1.00 90.62 165 ILE A O 1
ATOM 1272 N N . ARG A 1 166 ? -6.026 7.774 17.866 1.00 88.12 166 ARG A N 1
ATOM 1273 C CA . ARG A 1 166 ? -7.424 8.198 17.675 1.00 88.12 166 ARG A CA 1
ATOM 1274 C C . ARG A 1 166 ? -8.338 7.652 18.768 1.00 88.12 166 ARG A C 1
ATOM 1276 O O . ARG A 1 166 ? -9.126 8.400 19.341 1.00 88.12 166 ARG A O 1
ATOM 1283 N N . ARG A 1 167 ? -8.210 6.367 19.111 1.00 87.12 167 ARG A N 1
ATOM 1284 C CA . ARG A 1 167 ? -8.992 5.744 20.193 1.00 87.12 167 ARG A CA 1
ATOM 1285 C C . ARG A 1 167 ? -8.753 6.434 21.535 1.00 87.12 167 ARG A C 1
ATOM 1287 O O . ARG A 1 167 ? -9.704 6.669 22.276 1.00 87.12 167 ARG A O 1
ATOM 1294 N N . ILE A 1 168 ? -7.503 6.772 21.851 1.00 87.75 168 ILE A N 1
ATOM 1295 C CA . ILE A 1 168 ? -7.158 7.490 23.086 1.00 87.75 168 ILE A CA 1
ATOM 1296 C C . ILE A 1 168 ? -7.741 8.909 23.070 1.00 87.75 168 ILE A C 1
ATOM 1298 O O . ILE A 1 168 ? -8.313 9.336 24.073 1.00 87.75 168 ILE A O 1
ATOM 1302 N N . ALA A 1 169 ? -7.639 9.622 21.947 1.00 87.31 169 ALA A N 1
ATOM 1303 C CA . ALA A 1 169 ? -8.191 10.966 21.792 1.00 87.31 169 ALA A CA 1
ATOM 1304 C C . ALA A 1 169 ? -9.719 10.981 21.971 1.00 87.31 169 ALA A C 1
ATOM 1306 O O . ALA A 1 169 ? -10.235 11.776 22.757 1.00 87.31 169 ALA A O 1
ATOM 1307 N N . ASN A 1 170 ? -10.428 10.038 21.344 1.00 84.56 170 ASN A N 1
ATOM 1308 C CA . ASN A 1 170 ? -11.883 9.905 21.462 1.00 84.56 170 ASN A CA 1
ATOM 1309 C C . ASN A 1 170 ? -12.329 9.517 22.880 1.00 84.56 170 ASN A C 1
ATOM 1311 O O . ASN A 1 170 ? -13.370 9.969 23.342 1.00 84.56 170 ASN A O 1
ATOM 1315 N N . ARG A 1 171 ? -11.538 8.715 23.609 1.00 83.50 171 ARG A N 1
ATOM 1316 C CA . ARG A 1 171 ? -11.818 8.410 25.025 1.00 83.50 171 ARG A CA 1
ATOM 1317 C C . ARG A 1 171 ? -11.672 9.629 25.935 1.00 83.50 171 ARG A C 1
ATOM 1319 O O . ARG A 1 171 ? -12.371 9.711 26.938 1.00 83.50 171 ARG A O 1
ATOM 1326 N N . ARG A 1 172 ? -10.746 10.542 25.621 1.00 82.31 172 ARG A N 1
ATOM 1327 C CA . ARG A 1 172 ? -10.524 11.776 26.395 1.00 82.31 172 ARG A CA 1
ATOM 1328 C C . ARG A 1 172 ? -11.575 12.843 26.106 1.00 82.31 172 ARG A C 1
ATOM 1330 O O . ARG A 1 172 ? -11.953 13.560 27.023 1.00 82.31 172 ARG A O 1
ATOM 1337 N N . ASN A 1 173 ? -12.056 12.908 24.867 1.00 74.94 173 ASN A N 1
ATOM 1338 C CA . ASN A 1 173 ? -13.114 13.814 24.435 1.00 74.94 173 ASN A CA 1
ATOM 1339 C C . ASN A 1 173 ? -14.321 13.002 23.943 1.00 74.94 173 ASN A C 1
ATOM 1341 O O . ASN A 1 173 ? -14.537 12.945 22.730 1.00 74.94 173 ASN A O 1
ATOM 1345 N N . PRO A 1 174 ? -15.101 12.362 24.837 1.00 63.91 174 PRO A N 1
ATOM 1346 C CA . PRO A 1 174 ? -16.372 11.790 24.431 1.00 63.91 174 PRO A CA 1
ATOM 1347 C C . PRO A 1 174 ? -17.217 12.957 23.927 1.00 63.91 174 PRO A C 1
ATOM 1349 O O . PRO A 1 174 ? -17.581 13.848 24.697 1.00 63.91 174 PRO A O 1
ATOM 1352 N N . THR A 1 175 ? -17.435 13.021 22.618 1.00 61.25 175 THR A N 1
ATOM 1353 C CA . THR A 1 175 ? -18.362 13.981 22.025 1.00 61.25 175 THR A CA 1
ATOM 1354 C C . THR A 1 175 ? -19.688 13.845 22.768 1.00 61.25 175 THR A C 1
ATOM 1356 O O . THR A 1 175 ? -20.256 12.752 22.788 1.00 61.25 175 THR A O 1
ATOM 1359 N N . LYS A 1 176 ? -20.083 14.924 23.457 1.00 43.16 176 LYS A N 1
ATOM 1360 C CA . LYS A 1 176 ? -21.386 15.078 24.115 1.00 43.16 176 LYS A CA 1
ATOM 1361 C C . LYS A 1 176 ? -22.521 14.893 23.121 1.00 43.16 176 LYS A C 1
ATOM 1363 O O . LYS A 1 176 ? -22.357 15.370 21.976 1.00 43.16 176 LYS A O 1
#

Organism: NCBI:txid2487892

Secondary structure (DSSP, 8-state):
-------HHHHHHHIIIIIIHHHHHHHHHHHTSPPPTT------THHHHHHHHHHHHHHHHHHS-BTTB-HHHHHHH-S-S---HHHHHHHHHHHHHHHHHHHHHH--SHHHHHHHHHHHHHHHHHHHHHHTTSS-STHHHHHHHHHHHHHHHHHHHHHHHHHHHHHHHHHHS---

Nearest PDB structures (foldseek):
  7vw1-assembly1_B  TM=4.173E-01  e=2.849E+00  Escherichia coli
  7vw2-assembly1_B  TM=4.016E-01  e=4.861E+00  Escherichia coli
  5f3q-assembly1_A  TM=3.078E-01  e=6.506E+00  Entamoeba histolytica
  4grw-assembly2_C  TM=2.512E-01  e=8.707E+00  Homo sapiens

Mean predicted aligned error: 6.98 Å

Radius of gyration: 17.82 Å; Cα contacts (8 Å, |Δi|>4): 235; chains: 1; bounding box: 42×29×52 Å